Protein AF-A0A8J2H6A7-F1 (afdb_monomer_lite)

Organism: Cotesia congregata (NCBI:txid51543)

Radius of gyration: 17.14 Å; chains: 1; bounding box: 39×46×46 Å

Sequence (118 aa):
AHNRLVADLDDNNLVVLETQSFTTEVSTALEKLKHADVRIILGNFNEVWARRIFCEAYKFHMFGRKYQWIIMGTFAEEWWLKPDGGCAPSELVEALHGAILTDLLPLSTDRQITVSGI

pLDDT: mean 87.84, std 10.86, range [43.22, 98.0]

Structure (mmCIF, N/CA/C/O backbone):
data_AF-A0A8J2H6A7-F1
#
_entry.id   AF-A0A8J2H6A7-F1
#
loop_
_atom_site.group_PDB
_atom_site.id
_atom_site.type_symbol
_atom_site.label_atom_id
_atom_site.label_alt_id
_atom_site.label_comp_id
_atom_site.label_asym_id
_atom_site.label_entity_id
_atom_site.label_seq_id
_atom_site.pdbx_PDB_ins_code
_atom_site.Cartn_x
_atom_site.Cartn_y
_atom_site.Cartn_z
_atom_site.occupancy
_atom_site.B_iso_or_equiv
_atom_site.auth_seq_id
_atom_site.auth_comp_id
_atom_site.auth_asym_id
_atom_site.auth_atom_id
_atom_site.pdbx_PDB_model_num
ATOM 1 N N . ALA A 1 1 ? -14.731 0.559 -8.582 1.00 53.88 1 ALA A N 1
ATOM 2 C CA . ALA A 1 1 ? -14.189 -0.551 -7.769 1.00 53.88 1 ALA A CA 1
ATOM 3 C C . ALA A 1 1 ? -14.255 -0.241 -6.273 1.00 53.88 1 ALA A C 1
ATOM 5 O O . ALA A 1 1 ? -14.872 -1.009 -5.554 1.00 53.88 1 ALA A O 1
ATOM 6 N N . HIS A 1 2 ? -13.711 0.893 -5.816 1.00 57.97 2 HIS A N 1
ATOM 7 C CA . HIS A 1 2 ? -13.628 1.239 -4.389 1.00 57.97 2 HIS A CA 1
ATOM 8 C C . HIS A 1 2 ? -14.977 1.215 -3.631 1.00 57.97 2 HIS A C 1
ATOM 10 O O . HIS A 1 2 ? -15.077 0.573 -2.596 1.00 57.97 2 HIS A O 1
ATOM 16 N N . ASN A 1 3 ? -16.042 1.796 -4.197 1.00 63.31 3 ASN A N 1
ATOM 17 C CA . ASN A 1 3 ? -17.348 1.881 -3.520 1.00 63.31 3 ASN A CA 1
ATOM 18 C C . ASN A 1 3 ? -18.032 0.525 -3.279 1.00 63.31 3 ASN A C 1
ATOM 20 O O . ASN A 1 3 ? -18.844 0.414 -2.371 1.00 63.31 3 ASN A O 1
ATOM 24 N N . ARG A 1 4 ? -17.724 -0.498 -4.090 1.00 78.38 4 ARG A N 1
ATOM 25 C CA . ARG A 1 4 ? -18.313 -1.833 -3.916 1.00 78.38 4 ARG A CA 1
ATOM 26 C C . ARG A 1 4 ? -17.659 -2.574 -2.755 1.00 78.38 4 ARG A C 1
ATOM 28 O O . ARG A 1 4 ? -18.358 -3.175 -1.961 1.00 78.38 4 ARG A O 1
ATOM 35 N N . LEU A 1 5 ? -16.335 -2.463 -2.635 1.00 80.38 5 LEU A N 1
ATOM 36 C CA . LEU A 1 5 ? -15.590 -3.100 -1.553 1.00 80.38 5 LEU A CA 1
ATOM 37 C C . LEU A 1 5 ? -16.046 -2.598 -0.179 1.00 80.38 5 LEU A C 1
ATOM 39 O O . LEU A 1 5 ? -16.211 -3.400 0.725 1.00 80.38 5 LEU A O 1
ATOM 43 N N . VAL A 1 6 ? -16.266 -1.290 -0.027 1.00 80.75 6 VAL A N 1
ATOM 44 C CA . VAL A 1 6 ? -16.733 -0.720 1.247 1.00 80.75 6 VAL A CA 1
ATOM 45 C C . VAL A 1 6 ? -18.117 -1.261 1.618 1.00 80.75 6 VAL A C 1
ATOM 47 O O . VAL A 1 6 ? -18.306 -1.689 2.748 1.00 80.75 6 VAL A O 1
ATOM 50 N N . ALA A 1 7 ? -19.045 -1.326 0.657 1.00 81.75 7 ALA A N 1
ATOM 51 C CA . ALA A 1 7 ? -20.368 -1.906 0.886 1.00 81.75 7 ALA A CA 1
ATOM 52 C C . ALA A 1 7 ? -20.291 -3.394 1.274 1.00 81.75 7 ALA A C 1
ATOM 54 O O . ALA A 1 7 ? -20.906 -3.807 2.251 1.00 81.75 7 ALA A O 1
ATOM 55 N N . ASP A 1 8 ? -19.475 -4.180 0.562 1.00 86.00 8 ASP A N 1
ATOM 56 C CA . ASP A 1 8 ? -19.287 -5.602 0.862 1.00 86.00 8 ASP A CA 1
ATOM 57 C C . ASP A 1 8 ? -18.675 -5.806 2.269 1.00 86.00 8 ASP A C 1
ATOM 59 O O . ASP A 1 8 ? -19.005 -6.772 2.955 1.00 86.00 8 ASP A O 1
ATOM 63 N N . LEU A 1 9 ? -17.784 -4.915 2.725 1.00 86.69 9 LEU A N 1
ATOM 64 C CA . LEU A 1 9 ? -17.205 -4.969 4.074 1.00 86.69 9 LEU A CA 1
ATOM 65 C C . LEU A 1 9 ? -18.249 -4.659 5.156 1.00 86.69 9 LEU A C 1
ATOM 67 O O . LEU A 1 9 ? -18.329 -5.401 6.139 1.00 86.69 9 LEU A O 1
ATOM 71 N N . ASP A 1 10 ? -19.070 -3.627 4.952 1.00 87.00 10 ASP A N 1
ATOM 72 C CA . ASP A 1 10 ? -20.149 -3.261 5.876 1.00 87.00 10 ASP A CA 1
ATOM 73 C C . ASP A 1 10 ? -21.158 -4.410 6.033 1.00 87.00 10 ASP A C 1
ATOM 75 O O . ASP A 1 10 ? -21.503 -4.783 7.157 1.00 87.00 10 ASP A O 1
ATOM 79 N N . ASP A 1 11 ? -21.543 -5.056 4.927 1.00 90.44 11 ASP A N 1
ATOM 80 C CA . ASP A 1 11 ? -22.441 -6.221 4.927 1.00 90.44 11 ASP A CA 1
ATOM 81 C C . ASP A 1 11 ? -21.867 -7.418 5.715 1.00 90.44 11 ASP A C 1
ATOM 83 O O . ASP A 1 11 ? -22.610 -8.267 6.214 1.00 90.44 11 ASP A O 1
ATOM 87 N N . ASN A 1 12 ? -20.540 -7.483 5.867 1.00 90.12 12 ASN A N 1
ATOM 88 C CA . ASN A 1 12 ? -19.831 -8.517 6.623 1.00 90.12 12 ASN A CA 1
ATOM 89 C C . ASN A 1 12 ? -19.444 -8.081 8.049 1.00 90.12 12 ASN A C 1
ATOM 91 O O . ASN A 1 12 ? -18.676 -8.779 8.714 1.00 90.12 12 ASN A O 1
ATOM 95 N N . ASN A 1 13 ? -19.995 -6.970 8.554 1.00 89.75 13 ASN A N 1
ATOM 96 C CA . ASN A 1 13 ? -19.682 -6.395 9.869 1.00 89.75 13 ASN A CA 1
ATOM 97 C C . ASN A 1 13 ? -18.195 -6.023 10.043 1.00 89.75 13 ASN A C 1
ATOM 99 O O . ASN A 1 13 ? -17.643 -6.124 11.143 1.00 89.75 13 ASN A O 1
ATOM 103 N N . LEU A 1 14 ? -17.532 -5.604 8.963 1.00 88.81 14 LEU A N 1
ATOM 104 C CA . LEU A 1 14 ? -16.166 -5.088 8.990 1.00 88.81 14 LEU A CA 1
ATOM 105 C C . LEU A 1 14 ? -16.196 -3.561 8.893 1.00 88.81 14 LEU A C 1
ATOM 107 O O . LEU A 1 14 ? -16.776 -3.007 7.971 1.00 88.81 14 LEU A O 1
ATOM 111 N N . VAL A 1 15 ? -15.537 -2.878 9.832 1.00 87.81 15 VAL A N 1
ATOM 112 C CA . VAL A 1 15 ? -15.514 -1.408 9.887 1.00 87.81 15 VAL A CA 1
ATOM 113 C C . VAL A 1 15 ? -14.289 -0.862 9.160 1.00 87.81 15 VAL A C 1
ATOM 115 O O . VAL A 1 15 ? -13.152 -1.210 9.487 1.00 87.81 15 VAL A O 1
ATOM 118 N N . VAL A 1 16 ? -14.511 0.050 8.214 1.00 88.88 16 VAL A N 1
ATOM 119 C CA . VAL A 1 16 ? -13.438 0.810 7.560 1.00 88.88 16 VAL A CA 1
ATOM 120 C C . VAL A 1 16 ? -13.066 2.011 8.429 1.00 88.88 16 VAL A C 1
ATOM 122 O O . VAL A 1 16 ? -13.848 2.946 8.570 1.00 88.88 16 VAL A O 1
ATOM 125 N N . LEU A 1 17 ? -11.863 1.990 9.011 1.00 89.00 17 LEU A N 1
ATOM 126 C CA . LEU A 1 17 ? -11.380 3.079 9.871 1.00 89.00 17 LEU A CA 1
ATOM 127 C C . LEU A 1 17 ? -10.997 4.330 9.076 1.00 89.00 17 LEU A C 1
ATOM 129 O O . LEU A 1 17 ? -11.308 5.440 9.484 1.00 89.00 17 LEU A O 1
ATOM 133 N N . GLU A 1 18 ? -10.311 4.146 7.949 1.00 88.06 18 GLU A N 1
ATOM 134 C CA . GLU A 1 18 ? -9.764 5.238 7.149 1.00 88.06 18 GLU A CA 1
ATOM 135 C C . GLU A 1 18 ? -9.767 4.881 5.666 1.00 88.06 18 GLU A C 1
ATOM 137 O O . GLU A 1 18 ? -9.499 3.743 5.276 1.00 88.06 18 GLU A O 1
ATOM 142 N N . THR A 1 19 ? -10.022 5.882 4.825 1.00 88.00 19 THR A N 1
ATOM 143 C CA . THR A 1 19 ? -9.922 5.777 3.367 1.00 88.00 19 THR A CA 1
ATOM 144 C C . THR A 1 19 ? -9.039 6.898 2.851 1.00 88.00 19 THR A C 1
ATOM 146 O O . THR A 1 19 ? -9.338 8.074 3.042 1.00 88.00 19 THR A O 1
ATOM 149 N N . GLN A 1 20 ? -7.955 6.542 2.165 1.00 87.94 20 GLN A N 1
ATOM 150 C CA . GLN A 1 20 ? -7.016 7.507 1.603 1.00 87.94 20 GLN A CA 1
ATOM 151 C C . GLN A 1 20 ? -6.906 7.313 0.089 1.00 87.94 20 GLN A C 1
ATOM 153 O O . GLN A 1 20 ? -6.820 6.189 -0.404 1.00 87.94 20 GLN A O 1
ATOM 158 N N . SER A 1 21 ? -6.921 8.422 -0.650 1.00 84.19 21 SER A N 1
ATOM 159 C CA . SER A 1 21 ? -6.702 8.453 -2.099 1.00 84.19 21 SER A CA 1
ATOM 160 C C . SER A 1 21 ? -5.397 9.177 -2.400 1.00 84.19 21 SER A C 1
ATOM 162 O O . SER A 1 21 ? -5.134 10.241 -1.843 1.00 84.19 21 SER A O 1
ATOM 164 N N . PHE A 1 22 ? -4.590 8.617 -3.299 1.00 76.00 22 PHE A N 1
ATOM 165 C CA . PHE A 1 22 ? -3.290 9.171 -3.669 1.00 76.00 22 PHE A CA 1
ATOM 166 C C . PHE A 1 22 ? -3.413 9.917 -5.001 1.00 76.00 22 PHE A C 1
ATOM 168 O O . PHE A 1 22 ? -3.515 9.293 -6.054 1.00 76.00 22 PHE A O 1
ATOM 175 N N . THR A 1 23 ? -3.431 11.248 -4.976 1.00 69.38 23 THR A N 1
ATOM 176 C CA . THR A 1 23 ? -3.351 12.065 -6.202 1.00 69.38 23 THR A CA 1
ATOM 177 C C . THR A 1 23 ? -1.915 12.492 -6.490 1.00 69.38 23 THR A C 1
ATOM 179 O O . THR A 1 23 ? -1.472 12.412 -7.633 1.00 69.38 23 THR A O 1
ATOM 182 N N . THR A 1 24 ? -1.163 12.884 -5.458 1.00 67.31 24 THR A N 1
ATOM 183 C CA . THR A 1 24 ? 0.248 13.301 -5.573 1.00 67.31 24 THR A CA 1
ATOM 184 C C . THR A 1 24 ? 1.078 13.009 -4.321 1.00 67.31 24 THR A C 1
ATOM 186 O O . THR A 1 24 ? 2.253 12.673 -4.446 1.00 67.31 24 THR A O 1
ATOM 189 N N . GLU A 1 25 ? 0.489 13.089 -3.125 1.00 84.69 25 GLU A N 1
ATOM 190 C CA . GLU A 1 25 ? 1.219 12.994 -1.854 1.00 84.69 25 GLU A CA 1
ATOM 191 C C . GLU A 1 25 ? 0.922 11.683 -1.117 1.00 84.69 25 GLU A C 1
ATOM 193 O O . GLU A 1 25 ? -0.067 11.542 -0.399 1.00 84.69 25 GLU A O 1
ATOM 198 N N . VAL A 1 26 ? 1.805 10.700 -1.299 1.00 91.25 26 VAL A N 1
ATOM 199 C CA . VAL A 1 26 ? 1.716 9.394 -0.628 1.00 91.25 26 VAL A CA 1
ATOM 200 C C . VAL A 1 26 ? 2.015 9.502 0.866 1.00 91.25 26 VAL A C 1
ATOM 202 O O . VAL A 1 26 ? 1.333 8.874 1.676 1.00 91.25 26 VAL A O 1
ATOM 205 N N . SER A 1 27 ? 3.001 10.318 1.240 1.00 92.81 27 SER A N 1
ATOM 206 C CA . SER A 1 27 ? 3.497 10.409 2.614 1.00 92.81 27 SER A CA 1
ATOM 207 C C . SER A 1 27 ? 2.410 10.861 3.594 1.00 92.81 27 SER A C 1
ATOM 209 O O . SER A 1 27 ? 2.199 10.207 4.610 1.00 92.81 27 SER A O 1
ATOM 211 N N . THR A 1 28 ? 1.644 11.903 3.258 1.00 92.94 28 THR A N 1
ATOM 212 C CA . THR A 1 28 ? 0.551 12.418 4.102 1.00 92.94 28 THR A CA 1
ATOM 213 C C . THR A 1 28 ? -0.571 11.399 4.287 1.00 92.94 28 THR A C 1
ATOM 215 O O . THR A 1 28 ? -1.166 11.303 5.358 1.00 92.94 28 THR A O 1
ATOM 218 N N . ALA A 1 29 ? -0.870 10.613 3.252 1.00 92.62 29 ALA A N 1
ATOM 219 C CA . ALA A 1 29 ? -1.863 9.552 3.344 1.00 92.62 29 ALA A CA 1
ATOM 220 C C . ALA A 1 29 ? -1.390 8.413 4.265 1.00 92.62 29 ALA A C 1
ATOM 222 O O . ALA A 1 29 ? -2.150 7.978 5.128 1.00 92.62 29 ALA A O 1
ATOM 223 N N . LEU A 1 30 ? -0.134 7.967 4.142 1.00 94.75 30 LEU A N 1
ATOM 224 C CA . LEU A 1 30 ? 0.427 6.948 5.039 1.00 94.75 30 LEU A CA 1
ATOM 225 C C . LEU A 1 30 ? 0.543 7.441 6.485 1.00 94.75 30 LEU A C 1
ATOM 227 O O . LEU A 1 30 ? 0.262 6.686 7.414 1.00 94.75 30 LEU A O 1
ATOM 231 N N . GLU A 1 31 ? 0.886 8.711 6.687 1.00 94.38 31 GLU A N 1
ATOM 232 C CA . GLU A 1 31 ? 0.918 9.329 8.011 1.00 94.38 31 GLU A CA 1
ATOM 233 C C . GLU A 1 31 ? -0.462 9.298 8.683 1.00 94.38 31 GLU A C 1
ATOM 235 O O . GLU A 1 31 ? -0.565 8.903 9.846 1.00 94.38 31 GLU A O 1
ATOM 240 N N . LYS A 1 32 ? -1.534 9.613 7.944 1.00 93.69 32 LYS A N 1
ATOM 241 C CA . LYS A 1 32 ? -2.914 9.502 8.446 1.00 93.69 32 LYS A CA 1
ATOM 242 C C . LYS A 1 32 ? -3.282 8.068 8.821 1.00 93.69 32 LYS A C 1
ATOM 244 O O . LYS A 1 32 ? -3.799 7.851 9.914 1.00 93.69 32 LYS A O 1
ATOM 249 N N . LEU A 1 33 ? -2.966 7.088 7.968 1.00 95.00 33 LEU A N 1
ATOM 250 C CA . LEU A 1 33 ? -3.213 5.669 8.269 1.00 95.00 33 LEU A CA 1
ATOM 251 C C . LEU A 1 33 ? -2.479 5.221 9.538 1.00 95.00 33 LEU A C 1
ATOM 253 O O . LEU A 1 33 ? -3.042 4.514 10.373 1.00 95.00 33 LEU A O 1
ATOM 257 N N . LYS A 1 34 ? -1.228 5.658 9.699 1.00 94.81 34 LYS A N 1
ATOM 258 C CA . LYS A 1 34 ? -0.421 5.367 10.884 1.00 94.81 34 LYS A CA 1
ATOM 259 C C . LYS A 1 34 ? -0.986 6.034 12.139 1.00 94.81 34 LYS A C 1
ATOM 261 O O . LYS A 1 34 ? -0.995 5.408 13.195 1.00 94.81 34 LYS A O 1
ATOM 266 N N . HIS A 1 35 ? -1.459 7.277 12.039 1.00 95.50 35 HIS A N 1
ATOM 267 C CA . HIS A 1 35 ? -2.071 7.998 13.158 1.00 95.50 35 HIS A CA 1
ATOM 268 C C . HIS A 1 35 ? -3.383 7.350 13.620 1.00 95.50 35 HIS A C 1
ATOM 270 O O . HIS A 1 35 ? -3.638 7.276 14.818 1.00 95.50 35 HIS A O 1
ATOM 276 N N . ALA A 1 36 ? -4.170 6.817 12.683 1.00 94.94 36 ALA A N 1
ATOM 277 C CA . ALA A 1 36 ? -5.393 6.065 12.961 1.00 94.94 36 ALA A CA 1
ATOM 278 C C . ALA A 1 36 ? -5.150 4.613 13.435 1.00 94.94 36 ALA A C 1
ATOM 280 O O . ALA A 1 36 ? -6.098 3.843 13.560 1.00 94.94 36 ALA A O 1
ATOM 281 N N . ASP A 1 37 ? -3.892 4.224 13.683 1.00 95.06 37 ASP A N 1
ATOM 282 C CA . ASP A 1 37 ? -3.477 2.880 14.114 1.00 95.06 37 ASP A CA 1
ATOM 283 C C . ASP A 1 37 ? -3.962 1.742 13.189 1.00 95.06 37 ASP A C 1
ATOM 285 O O . ASP A 1 37 ? -4.241 0.624 13.626 1.00 95.06 37 ASP A O 1
ATOM 289 N N . VAL A 1 38 ? -4.040 1.999 11.878 1.00 95.56 38 VAL A N 1
ATOM 290 C CA . VAL A 1 38 ? -4.461 0.992 10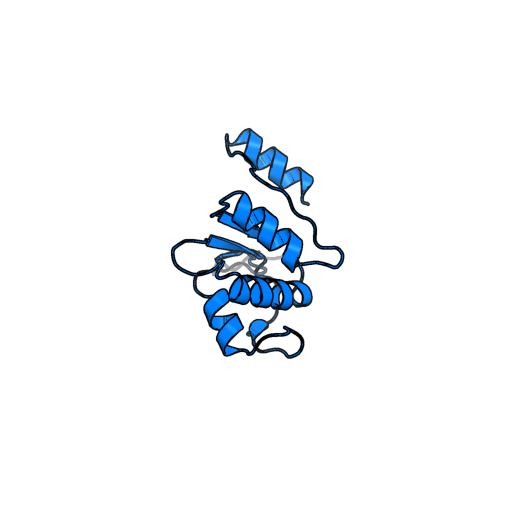.893 1.00 95.56 38 VAL A CA 1
ATOM 291 C C . VAL A 1 38 ? -3.397 -0.095 10.752 1.00 95.56 38 VAL A C 1
ATOM 293 O O . VAL A 1 38 ? -2.234 0.186 10.460 1.00 95.56 38 VAL A O 1
ATOM 296 N N . ARG A 1 39 ? -3.800 -1.363 10.914 1.00 96.44 39 ARG A N 1
ATOM 297 C CA . ARG A 1 39 ? -2.897 -2.530 10.830 1.00 96.44 39 ARG A CA 1
ATOM 298 C C . ARG A 1 39 ? -3.110 -3.419 9.607 1.00 96.44 39 ARG A C 1
ATOM 300 O O . ARG A 1 39 ? -2.180 -4.114 9.213 1.00 96.44 39 ARG A O 1
ATOM 307 N N . ILE A 1 40 ? -4.298 -3.403 9.002 1.00 96.44 40 ILE A N 1
ATOM 308 C CA . ILE A 1 40 ? -4.616 -4.152 7.777 1.00 96.44 40 ILE A CA 1
ATOM 309 C C . ILE A 1 40 ? -4.933 -3.136 6.687 1.00 96.44 40 ILE A C 1
ATOM 311 O O . ILE A 1 40 ? -5.814 -2.298 6.866 1.00 96.44 40 ILE A O 1
ATOM 315 N N . ILE A 1 41 ? -4.19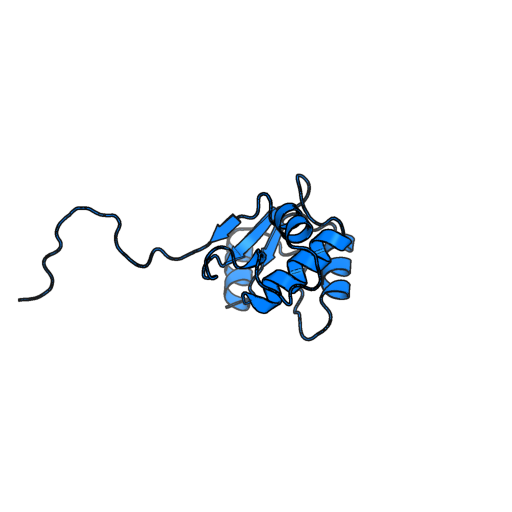6 -3.189 5.580 1.00 96.25 41 ILE A N 1
ATOM 316 C CA . ILE A 1 41 ? -4.240 -2.169 4.532 1.00 96.25 41 ILE A CA 1
ATOM 317 C C . ILE A 1 41 ? -4.582 -2.838 3.204 1.00 96.25 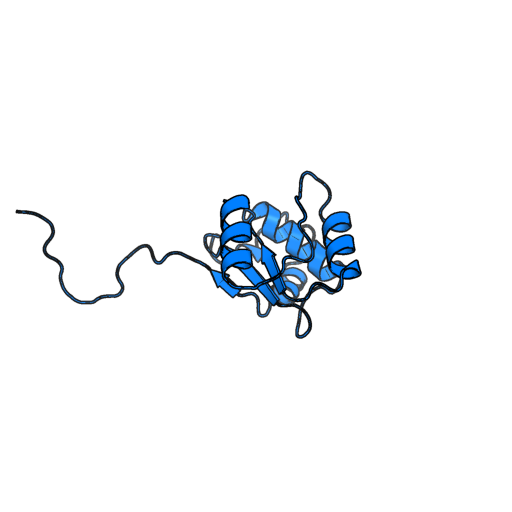41 ILE A C 1
ATOM 319 O O . ILE A 1 41 ? -3.841 -3.691 2.712 1.00 96.25 41 ILE A O 1
ATOM 323 N N . LEU A 1 42 ? -5.711 -2.425 2.624 1.00 94.69 42 LEU A N 1
ATOM 324 C CA . LEU A 1 42 ? -6.166 -2.859 1.306 1.00 94.69 42 LEU A CA 1
ATOM 325 C C . LEU A 1 42 ? -5.712 -1.834 0.261 1.00 94.69 42 LEU A C 1
ATOM 327 O O . LEU A 1 42 ? -6.207 -0.707 0.223 1.00 94.69 42 LEU A O 1
ATOM 331 N N . GLY A 1 43 ? -4.747 -2.212 -0.574 1.00 93.44 43 GLY A N 1
ATOM 332 C CA . GLY A 1 43 ? -4.163 -1.346 -1.593 1.00 93.44 43 GLY A CA 1
ATOM 333 C C . GLY A 1 43 ? -4.690 -1.657 -2.990 1.00 93.44 43 GLY A C 1
ATOM 334 O O . GLY A 1 43 ? -4.554 -2.776 -3.478 1.00 93.44 43 GLY A O 1
ATOM 335 N N . ASN A 1 44 ? -5.236 -0.648 -3.670 1.00 91.19 44 ASN A N 1
ATOM 336 C CA . ASN A 1 44 ? -5.591 -0.739 -5.085 1.00 91.19 44 ASN A CA 1
ATOM 337 C C . ASN A 1 44 ? -4.883 0.362 -5.878 1.00 91.19 44 ASN A C 1
ATOM 339 O O . ASN A 1 44 ? -5.326 1.510 -5.913 1.00 91.19 44 ASN A O 1
ATOM 343 N N . PHE A 1 45 ? -3.767 0.004 -6.499 1.00 91.00 45 PHE A N 1
ATOM 344 C CA . PHE A 1 45 ? -2.920 0.905 -7.267 1.00 91.00 45 PHE A CA 1
ATOM 345 C C . PHE A 1 45 ? -2.186 0.127 -8.362 1.00 91.00 45 PHE A C 1
ATOM 347 O O . PHE A 1 45 ? -2.125 -1.100 -8.333 1.00 91.00 45 PHE A O 1
ATOM 354 N N . ASN A 1 46 ? -1.641 0.840 -9.347 1.00 91.12 46 ASN A N 1
ATOM 355 C CA . ASN A 1 46 ? -0.829 0.223 -10.396 1.00 91.12 46 ASN A CA 1
ATOM 356 C C . ASN A 1 46 ? 0.616 -0.027 -9.923 1.00 91.12 46 ASN A C 1
ATOM 358 O O . ASN A 1 46 ? 1.035 0.466 -8.878 1.00 91.12 46 ASN A O 1
ATOM 362 N N . GLU A 1 47 ? 1.396 -0.741 -10.734 1.00 92.50 47 GLU A N 1
ATOM 363 C CA . GLU A 1 47 ? 2.783 -1.125 -10.432 1.00 92.50 47 GLU A CA 1
ATOM 364 C C . GLU A 1 47 ? 3.712 0.072 -10.136 1.00 92.50 47 GLU A C 1
ATOM 366 O O . GLU A 1 47 ? 4.606 -0.003 -9.292 1.00 92.50 47 GLU A O 1
ATOM 371 N N . VAL A 1 48 ? 3.514 1.205 -10.819 1.00 91.25 48 VAL A N 1
ATOM 372 C CA . VAL A 1 48 ? 4.333 2.414 -10.612 1.00 91.25 48 VAL A CA 1
ATOM 373 C C . VAL A 1 48 ? 4.055 3.016 -9.237 1.00 91.25 48 VAL A C 1
ATOM 375 O O . VAL A 1 48 ? 4.983 3.329 -8.490 1.00 91.25 48 VAL A O 1
ATOM 378 N N . TRP A 1 49 ? 2.778 3.150 -8.885 1.00 92.25 49 TRP A N 1
ATOM 379 C CA . TRP A 1 49 ? 2.368 3.646 -7.577 1.00 92.25 49 TRP A CA 1
ATOM 380 C C . TRP A 1 49 ? 2.704 2.663 -6.462 1.00 92.25 49 TRP A C 1
ATOM 382 O O . TRP A 1 49 ? 3.110 3.114 -5.398 1.00 92.25 49 TRP A O 1
ATOM 392 N N . ALA A 1 50 ? 2.636 1.354 -6.716 1.00 93.88 50 ALA A N 1
ATOM 393 C CA . ALA A 1 50 ? 3.037 0.329 -5.760 1.00 93.88 50 ALA A CA 1
ATOM 394 C C . ALA A 1 50 ? 4.455 0.581 -5.242 1.00 93.88 50 ALA A C 1
ATOM 396 O O . ALA A 1 50 ? 4.667 0.671 -4.037 1.00 93.88 50 ALA A O 1
ATOM 397 N N . ARG A 1 51 ? 5.421 0.801 -6.140 1.00 93.88 51 ARG A N 1
ATOM 398 C CA . ARG A 1 51 ? 6.819 1.042 -5.745 1.00 93.88 51 ARG A CA 1
ATOM 399 C C . ARG A 1 51 ? 6.977 2.300 -4.904 1.00 93.88 51 ARG A C 1
ATOM 401 O O . ARG A 1 51 ? 7.658 2.270 -3.887 1.00 93.88 51 ARG A O 1
ATOM 408 N N . ARG A 1 52 ? 6.304 3.387 -5.286 1.00 94.00 52 ARG A N 1
ATOM 409 C CA . ARG A 1 52 ? 6.329 4.643 -4.521 1.00 94.00 52 ARG A CA 1
ATOM 410 C C . ARG A 1 52 ? 5.690 4.481 -3.141 1.00 94.00 52 ARG A C 1
ATOM 412 O O . ARG A 1 52 ? 6.239 4.960 -2.157 1.00 94.00 52 ARG A O 1
ATOM 419 N N . ILE A 1 53 ? 4.564 3.774 -3.062 1.00 95.00 53 ILE A N 1
ATOM 420 C CA . ILE A 1 53 ? 3.844 3.517 -1.810 1.00 95.00 53 ILE A CA 1
ATOM 421 C C . ILE A 1 53 ? 4.669 2.642 -0.875 1.00 95.00 53 ILE A C 1
ATOM 423 O O . ILE A 1 53 ? 4.823 3.003 0.286 1.00 95.00 53 ILE A O 1
ATOM 427 N N . PHE A 1 54 ? 5.251 1.548 -1.365 1.00 96.38 54 PHE A N 1
ATOM 428 C CA . PHE A 1 54 ? 6.089 0.682 -0.534 1.00 96.38 54 PHE A CA 1
ATOM 429 C C . PHE A 1 54 ? 7.409 1.349 -0.128 1.00 96.38 54 PHE A C 1
ATOM 431 O O . PHE A 1 54 ? 7.879 1.119 0.983 1.00 96.38 54 PHE A O 1
ATOM 438 N N . CYS A 1 55 ? 7.963 2.238 -0.957 1.00 96.06 55 CYS A N 1
ATOM 439 C CA . CYS A 1 55 ? 9.099 3.072 -0.563 1.00 96.06 55 CYS A CA 1
ATOM 440 C C . CYS A 1 55 ? 8.747 4.004 0.607 1.00 96.06 55 CYS A C 1
ATOM 442 O O . CYS A 1 55 ? 9.486 4.094 1.585 1.00 96.06 55 CYS A O 1
ATOM 444 N N . GLU A 1 56 ? 7.591 4.667 0.561 1.00 95.62 56 GLU A N 1
ATOM 445 C CA . GLU A 1 56 ? 7.138 5.488 1.685 1.00 95.62 56 GLU A CA 1
ATOM 446 C C . GLU A 1 56 ? 6.772 4.626 2.906 1.00 95.62 56 GLU A C 1
ATOM 448 O O . GLU A 1 56 ? 7.146 4.959 4.028 1.00 95.62 56 GLU A O 1
ATOM 453 N N . ALA A 1 57 ? 6.139 3.468 2.713 1.00 96.75 57 ALA A N 1
ATOM 454 C CA . ALA A 1 57 ? 5.834 2.532 3.795 1.00 96.75 57 ALA A CA 1
ATOM 455 C C . ALA A 1 57 ? 7.104 2.059 4.520 1.00 96.75 57 ALA A C 1
ATOM 457 O O . ALA A 1 57 ? 7.098 1.964 5.749 1.00 96.75 57 ALA A O 1
ATOM 458 N N . TYR A 1 58 ? 8.203 1.835 3.791 1.00 97.44 58 TYR A N 1
ATOM 459 C CA . TYR A 1 58 ? 9.513 1.564 4.379 1.00 97.44 58 TYR A CA 1
ATOM 460 C C . TYR A 1 58 ? 9.966 2.710 5.295 1.00 97.44 58 TYR A C 1
ATOM 462 O O . TYR A 1 58 ? 10.251 2.486 6.472 1.00 97.44 58 TYR A O 1
ATOM 470 N N . LYS A 1 59 ? 9.941 3.956 4.800 1.00 96.44 59 LYS A N 1
ATOM 471 C CA . LYS A 1 59 ? 10.341 5.153 5.567 1.00 96.44 59 LYS A CA 1
ATOM 472 C C . LYS A 1 59 ? 9.478 5.378 6.811 1.00 96.44 59 LYS A C 1
ATOM 474 O O . LYS A 1 59 ? 9.985 5.784 7.853 1.00 96.44 59 LYS A O 1
ATOM 479 N N . PHE A 1 60 ? 8.180 5.085 6.733 1.00 96.25 60 PHE A N 1
ATOM 480 C CA . PHE A 1 60 ? 7.263 5.182 7.872 1.00 96.25 60 PHE A CA 1
ATOM 481 C C . PHE A 1 60 ? 7.280 3.947 8.789 1.00 96.25 60 PHE A C 1
ATOM 483 O O . PHE A 1 60 ? 6.566 3.945 9.799 1.00 96.25 60 PHE A O 1
ATOM 490 N N . HIS A 1 61 ? 8.089 2.923 8.493 1.00 96.62 61 HIS A N 1
ATOM 491 C CA . HIS A 1 61 ? 8.106 1.632 9.191 1.00 96.62 61 HIS A CA 1
ATOM 492 C C . HIS A 1 61 ? 6.723 0.958 9.258 1.00 96.62 61 HIS A C 1
ATOM 494 O O . HIS A 1 61 ? 6.335 0.386 10.279 1.00 96.62 61 HIS A O 1
ATOM 500 N N . MET A 1 62 ? 5.962 1.043 8.166 1.00 97.19 62 MET A N 1
ATOM 501 C CA . MET A 1 62 ? 4.648 0.417 7.994 1.00 97.19 62 MET A CA 1
ATOM 502 C C . MET A 1 62 ? 4.764 -0.965 7.337 1.00 97.19 62 MET A C 1
ATOM 504 O O . MET A 1 62 ? 4.097 -1.256 6.348 1.00 97.19 62 MET A O 1
ATOM 508 N N . PHE A 1 63 ? 5.640 -1.816 7.868 1.00 96.44 63 PHE A N 1
ATOM 509 C CA . PHE A 1 63 ? 5.878 -3.180 7.389 1.00 96.44 63 PHE A CA 1
ATOM 510 C C . PHE A 1 63 ? 6.212 -4.125 8.556 1.00 96.44 63 PHE A C 1
ATOM 512 O O . PHE A 1 63 ? 6.285 -3.714 9.721 1.00 96.44 63 PHE A O 1
ATOM 519 N N . GLY A 1 64 ? 6.394 -5.411 8.253 1.00 95.44 64 GLY A N 1
ATOM 520 C CA . GLY A 1 64 ? 6.693 -6.450 9.237 1.00 95.44 64 GLY A CA 1
ATOM 521 C C . GLY A 1 64 ? 5.484 -6.838 10.096 1.00 95.44 64 GLY A C 1
ATOM 522 O O . GLY A 1 64 ? 4.338 -6.560 9.767 1.00 95.44 64 GLY A O 1
ATOM 523 N N . ARG A 1 65 ? 5.729 -7.468 11.254 1.00 95.25 65 ARG A N 1
ATOM 524 C CA . ARG A 1 65 ? 4.696 -8.157 12.068 1.00 95.25 65 ARG A CA 1
ATOM 525 C C . ARG A 1 65 ? 3.506 -7.306 12.535 1.00 95.25 65 ARG A C 1
ATOM 527 O O . ARG A 1 65 ? 2.543 -7.858 13.054 1.00 95.25 65 ARG A O 1
ATOM 534 N N . LYS A 1 66 ? 3.597 -5.978 12.447 1.00 96.19 66 LYS A N 1
ATOM 535 C CA . LYS A 1 66 ? 2.542 -5.057 12.892 1.00 96.19 66 LYS A CA 1
ATOM 536 C C . LYS A 1 66 ? 1.576 -4.657 11.776 1.00 96.19 66 LYS A C 1
ATOM 538 O O . LYS A 1 66 ? 0.527 -4.123 12.119 1.00 96.19 66 LYS A O 1
ATOM 543 N N . TYR A 1 67 ? 1.919 -4.893 10.508 1.00 97.94 67 TYR A N 1
ATOM 544 C CA . TYR A 1 67 ? 1.166 -4.410 9.353 1.00 97.94 67 TYR A CA 1
ATOM 545 C C . TYR A 1 67 ? 0.974 -5.521 8.323 1.00 97.94 67 TYR A C 1
ATOM 547 O O . TYR A 1 67 ? 1.935 -6.178 7.935 1.00 97.94 67 TYR A O 1
ATOM 555 N N . GLN A 1 68 ? -0.258 -5.692 7.849 1.00 98.00 68 GLN A N 1
ATOM 556 C CA . GLN A 1 68 ? -0.592 -6.605 6.763 1.00 98.00 68 GLN A CA 1
ATOM 557 C C . GLN A 1 68 ? -1.049 -5.812 5.542 1.00 98.00 68 GLN A C 1
ATOM 559 O O . GLN A 1 68 ? -2.068 -5.122 5.585 1.00 98.00 68 GLN A O 1
ATOM 564 N N . TRP A 1 69 ? -0.318 -5.959 4.441 1.00 97.75 69 TRP A N 1
ATOM 565 C CA . TRP A 1 69 ? -0.694 -5.404 3.144 1.00 97.75 69 TRP A CA 1
ATOM 566 C C . TRP A 1 69 ? -1.406 -6.462 2.311 1.00 97.75 69 TRP A C 1
ATOM 568 O O . TRP A 1 69 ? -0.935 -7.599 2.224 1.00 97.75 69 TRP A O 1
ATOM 578 N N . ILE A 1 70 ? -2.530 -6.084 1.706 1.00 96.44 70 ILE A N 1
ATOM 579 C CA . ILE A 1 70 ? -3.255 -6.887 0.721 1.00 96.44 70 ILE A CA 1
ATOM 580 C C . ILE A 1 70 ? -3.422 -6.022 -0.524 1.00 96.44 70 ILE A C 1
ATOM 582 O O . ILE A 1 70 ? -4.064 -4.972 -0.469 1.00 96.44 70 ILE A O 1
ATOM 586 N N . ILE A 1 71 ? -2.804 -6.429 -1.628 1.00 94.81 71 ILE A N 1
ATOM 587 C CA . ILE A 1 71 ? -2.719 -5.636 -2.860 1.00 94.81 71 ILE A CA 1
ATOM 588 C C . ILE A 1 71 ? -3.032 -6.497 -4.082 1.00 94.81 71 ILE A C 1
ATOM 590 O O . ILE A 1 71 ? -3.027 -7.722 -3.998 1.00 94.81 71 ILE A O 1
ATOM 594 N N . MET A 1 72 ? -3.257 -5.865 -5.233 1.00 90.31 72 MET A N 1
ATOM 595 C CA . MET A 1 72 ? -3.392 -6.602 -6.492 1.00 90.31 72 MET A CA 1
ATOM 596 C C . MET A 1 72 ? -2.058 -7.228 -6.923 1.00 90.31 72 MET A C 1
ATOM 598 O O . MET A 1 72 ? -1.007 -6.597 -6.831 1.00 90.31 72 MET A O 1
ATOM 602 N N . GLY A 1 73 ? -2.122 -8.464 -7.414 1.00 87.56 73 GLY A N 1
ATOM 603 C CA . GLY A 1 73 ? -0.993 -9.271 -7.872 1.00 87.56 73 GLY A CA 1
ATOM 604 C C . GLY A 1 73 ? -0.732 -9.226 -9.376 1.00 87.56 73 GLY A C 1
ATOM 605 O O . GLY A 1 73 ? 0.231 -9.831 -9.824 1.00 87.56 73 GLY A O 1
ATOM 606 N N . THR A 1 74 ? -1.521 -8.471 -10.145 1.00 87.75 74 THR A N 1
ATOM 607 C CA . THR A 1 74 ? -1.444 -8.379 -11.618 1.00 87.75 74 THR A CA 1
ATOM 608 C C . THR A 1 74 ? -0.208 -7.618 -12.139 1.00 87.75 74 THR A C 1
ATOM 610 O O . THR A 1 74 ? -0.245 -7.039 -13.226 1.00 87.75 74 THR A O 1
ATOM 613 N N . PHE A 1 75 ? 0.846 -7.486 -11.334 1.00 90.81 75 PHE A N 1
ATOM 614 C CA . PHE A 1 75 ? 2.069 -6.763 -11.687 1.00 90.81 75 PHE A CA 1
ATOM 615 C C . PHE A 1 75 ? 3.043 -7.678 -12.431 1.00 90.81 75 PHE A C 1
ATOM 617 O O . PHE A 1 75 ? 2.937 -8.900 -12.367 1.00 90.81 75 PHE A O 1
ATOM 624 N N . ALA A 1 76 ? 4.007 -7.090 -13.140 1.00 90.94 76 ALA A N 1
ATOM 625 C CA . ALA A 1 76 ? 5.055 -7.878 -13.778 1.00 90.94 76 ALA A CA 1
ATOM 626 C C . ALA A 1 76 ? 5.896 -8.642 -12.738 1.00 90.94 76 ALA A C 1
ATOM 628 O O . ALA A 1 76 ? 6.045 -8.194 -11.599 1.00 90.94 76 ALA A O 1
ATOM 629 N N . GLU A 1 77 ? 6.507 -9.756 -13.146 1.00 90.44 77 GLU A N 1
ATOM 630 C CA . GLU A 1 77 ? 7.492 -10.449 -12.311 1.00 90.44 77 GLU A CA 1
ATOM 631 C C . GLU A 1 77 ? 8.597 -9.485 -11.856 1.00 90.44 77 GLU A C 1
ATOM 633 O O . GLU A 1 77 ? 9.034 -8.611 -12.612 1.00 90.44 77 GLU A O 1
ATOM 638 N N . GLU A 1 78 ? 8.997 -9.622 -10.589 1.00 92.69 78 GLU A N 1
ATOM 639 C CA . GLU A 1 78 ? 10.049 -8.819 -9.955 1.00 92.69 78 GLU A CA 1
ATOM 640 C C . GLU A 1 78 ? 9.873 -7.299 -10.114 1.00 92.69 78 GLU A C 1
ATOM 642 O O . GLU A 1 78 ? 10.844 -6.539 -10.123 1.00 92.69 78 GLU A O 1
ATOM 647 N N . TRP A 1 79 ? 8.628 -6.820 -10.220 1.00 92.81 79 TRP A N 1
ATOM 648 C CA . TRP A 1 79 ? 8.328 -5.405 -10.435 1.00 92.81 79 TRP A CA 1
ATOM 649 C C . TRP A 1 79 ? 9.034 -4.475 -9.440 1.00 92.81 79 TRP A C 1
ATOM 651 O O . TRP A 1 79 ? 9.438 -3.380 -9.821 1.00 92.81 79 TRP A O 1
ATOM 661 N N . TRP A 1 80 ? 9.239 -4.908 -8.193 1.00 93.25 80 TRP A N 1
ATOM 662 C CA . TRP A 1 80 ? 9.921 -4.148 -7.139 1.00 93.25 80 TRP A CA 1
ATOM 663 C C . TRP A 1 80 ? 11.412 -3.889 -7.410 1.00 93.25 80 TRP A C 1
ATOM 665 O O . TRP A 1 80 ? 11.982 -2.988 -6.799 1.00 93.25 80 TRP A O 1
ATOM 675 N N . LEU A 1 81 ? 12.044 -4.628 -8.329 1.00 93.25 81 LEU A N 1
ATOM 676 C CA . LEU A 1 81 ? 13.430 -4.398 -8.752 1.00 93.25 81 LEU A CA 1
ATOM 677 C C . LEU A 1 81 ? 13.552 -3.298 -9.819 1.00 93.25 81 LEU A C 1
ATOM 679 O O . LEU A 1 81 ? 14.659 -2.842 -10.110 1.00 93.25 81 LEU A O 1
ATOM 683 N N . LYS A 1 82 ? 12.437 -2.855 -10.416 1.00 90.75 82 LYS A N 1
ATOM 684 C CA . LYS A 1 82 ? 12.456 -1.853 -11.488 1.00 90.75 82 LYS A CA 1
ATOM 685 C C . LYS A 1 82 ? 12.808 -0.448 -10.968 1.00 90.75 82 LYS A C 1
ATOM 687 O O . LYS A 1 82 ? 12.320 -0.044 -9.904 1.00 90.75 82 LYS A O 1
ATOM 692 N N . PRO A 1 83 ? 13.573 0.347 -11.745 1.00 83.88 83 PRO A N 1
ATOM 693 C CA . PRO A 1 83 ? 13.932 1.724 -11.387 1.00 83.88 83 PRO A CA 1
ATOM 694 C C . PRO A 1 83 ? 12.689 2.614 -11.295 1.00 83.88 83 PRO A C 1
ATOM 696 O O . PRO A 1 83 ? 11.688 2.297 -11.925 1.00 83.88 83 PRO A O 1
ATOM 699 N N . ASP A 1 84 ? 12.759 3.732 -10.561 1.00 81.56 84 ASP A N 1
ATOM 700 C CA . ASP A 1 84 ? 11.687 4.738 -10.332 1.00 81.56 84 ASP A CA 1
ATOM 701 C C . ASP A 1 84 ? 10.787 4.524 -9.098 1.00 81.56 84 ASP A C 1
ATOM 703 O O . ASP A 1 84 ? 9.737 5.158 -8.961 1.00 81.56 84 ASP A O 1
ATOM 707 N N . GLY A 1 85 ? 11.204 3.659 -8.166 1.00 77.69 85 GLY A N 1
ATOM 708 C CA . GLY A 1 85 ? 10.520 3.460 -6.879 1.00 77.69 85 GLY A CA 1
ATOM 709 C C . GLY A 1 85 ? 10.876 4.473 -5.786 1.00 77.69 85 GLY A C 1
ATOM 710 O O . GLY A 1 85 ? 10.173 4.549 -4.787 1.00 77.69 85 GLY A O 1
ATOM 711 N N . GLY A 1 86 ? 11.950 5.251 -5.962 1.00 86.75 86 GLY A N 1
ATOM 712 C CA . GLY A 1 86 ? 12.435 6.231 -4.977 1.00 86.75 86 GLY A CA 1
ATOM 713 C C . GLY A 1 86 ? 13.212 5.645 -3.787 1.00 86.75 86 GLY A C 1
ATOM 714 O O . GLY A 1 86 ? 13.717 6.415 -2.975 1.00 86.75 86 GLY A O 1
ATOM 715 N N . CYS A 1 87 ? 13.328 4.317 -3.703 1.00 93.00 87 CYS A N 1
ATOM 716 C CA . CYS A 1 87 ? 14.069 3.569 -2.684 1.00 93.00 87 CYS A CA 1
ATOM 717 C C . CYS A 1 87 ? 14.967 2.515 -3.349 1.00 93.00 87 CYS A C 1
ATOM 719 O O . CYS A 1 87 ? 14.765 2.165 -4.518 1.00 93.00 87 CYS A O 1
ATOM 721 N N . ALA A 1 88 ? 15.946 1.997 -2.607 1.00 94.56 88 ALA A N 1
ATOM 722 C CA . ALA A 1 88 ? 16.768 0.884 -3.061 1.00 94.56 88 ALA A CA 1
ATOM 723 C C . ALA A 1 88 ? 15.936 -0.414 -3.145 1.00 94.56 88 ALA A C 1
ATOM 725 O O . ALA A 1 88 ? 15.016 -0.611 -2.345 1.00 94.56 88 ALA A O 1
ATOM 726 N N . PRO A 1 89 ? 16.272 -1.352 -4.052 1.00 94.19 89 PRO A N 1
ATOM 727 C CA . PRO A 1 89 ? 15.542 -2.614 -4.172 1.00 94.19 89 PRO A CA 1
ATOM 728 C C . PRO A 1 89 ? 15.460 -3.411 -2.862 1.00 94.19 89 PRO A C 1
ATOM 730 O O . PRO A 1 89 ? 14.423 -3.993 -2.566 1.00 94.19 89 PRO A O 1
ATOM 733 N N . SER A 1 90 ? 16.514 -3.394 -2.039 1.00 95.44 90 SER A N 1
ATOM 734 C CA . SER A 1 90 ? 16.529 -4.063 -0.729 1.00 95.44 90 SER A CA 1
ATOM 735 C C . SER A 1 90 ? 15.510 -3.484 0.256 1.00 95.44 90 SER A C 1
ATOM 737 O O . SER A 1 90 ? 14.923 -4.227 1.035 1.00 95.44 90 SER A O 1
ATOM 739 N N . GLU A 1 91 ? 15.278 -2.171 0.212 1.00 96.88 91 GLU A N 1
ATOM 740 C CA . GLU A 1 91 ? 14.301 -1.488 1.069 1.00 96.88 91 GLU A CA 1
ATOM 741 C C . GLU A 1 91 ? 12.870 -1.843 0.651 1.00 96.88 91 GLU A C 1
ATOM 743 O O . GLU A 1 91 ? 12.013 -2.098 1.495 1.00 96.88 91 GLU A O 1
ATOM 748 N N . LEU A 1 92 ? 12.624 -1.930 -0.662 1.00 96.00 92 LEU A N 1
ATOM 749 C CA . LEU A 1 92 ? 11.339 -2.379 -1.199 1.00 96.00 92 LEU A CA 1
ATOM 750 C C . LEU A 1 92 ? 11.059 -3.845 -0.864 1.00 96.00 92 LEU A C 1
ATOM 752 O O . LEU A 1 92 ? 9.939 -4.163 -0.477 1.00 96.00 92 LEU A O 1
ATOM 756 N N . VAL A 1 93 ? 12.059 -4.724 -0.981 1.00 95.88 93 VAL A N 1
ATOM 757 C CA . VAL A 1 93 ? 11.929 -6.142 -0.605 1.00 95.88 93 VAL A CA 1
ATOM 758 C C . VAL A 1 93 ? 11.552 -6.281 0.869 1.00 95.88 93 VAL A C 1
ATOM 760 O O . VAL A 1 93 ? 10.636 -7.034 1.189 1.00 95.88 93 VAL A O 1
ATOM 763 N N . GLU A 1 94 ? 12.200 -5.524 1.756 1.00 97.00 94 GLU A N 1
ATOM 764 C CA . GLU A 1 94 ? 11.880 -5.537 3.187 1.00 97.00 94 GLU A CA 1
ATOM 765 C C . GLU A 1 94 ? 10.450 -5.037 3.456 1.00 97.00 94 GLU A C 1
ATOM 767 O O . GLU A 1 94 ? 9.706 -5.656 4.215 1.00 97.00 94 GLU A O 1
ATOM 772 N N . ALA A 1 95 ? 10.023 -3.958 2.793 1.00 97.00 95 ALA A N 1
ATOM 773 C CA . ALA A 1 95 ? 8.672 -3.420 2.950 1.00 97.00 95 ALA A CA 1
ATOM 774 C C . ALA A 1 95 ? 7.573 -4.339 2.389 1.00 97.00 95 ALA A C 1
ATOM 776 O O . ALA A 1 95 ? 6.454 -4.347 2.903 1.00 97.00 95 ALA A O 1
ATOM 777 N N . LEU A 1 96 ? 7.885 -5.105 1.340 1.00 95.81 96 LEU A N 1
ATOM 778 C CA . LEU A 1 96 ? 6.976 -6.062 0.705 1.00 95.81 96 LEU A CA 1
ATOM 779 C C . LEU A 1 96 ? 6.908 -7.408 1.425 1.00 95.81 96 LEU A C 1
ATOM 781 O O . LEU A 1 96 ? 6.000 -8.198 1.160 1.00 95.81 96 LEU A O 1
ATOM 785 N N . HIS A 1 97 ? 7.855 -7.697 2.314 1.00 96.06 97 HIS A N 1
ATOM 786 C CA . HIS A 1 97 ? 7.926 -8.986 2.978 1.00 96.06 97 HIS A CA 1
ATOM 787 C C . HIS A 1 97 ? 6.638 -9.275 3.771 1.00 96.06 97 HIS A C 1
ATOM 789 O O . HIS A 1 97 ? 6.270 -8.554 4.699 1.00 96.06 97 HIS A O 1
ATOM 795 N N . GLY A 1 98 ? 5.951 -10.358 3.392 1.00 94.75 98 GLY A N 1
ATOM 796 C CA . GLY A 1 98 ? 4.691 -10.788 4.005 1.00 94.75 98 GLY A CA 1
ATOM 797 C C . GLY A 1 98 ? 3.434 -10.143 3.411 1.00 94.75 98 GLY A C 1
ATOM 798 O O . GLY A 1 98 ? 2.337 -10.411 3.900 1.00 94.75 98 GLY A O 1
ATOM 799 N N . ALA A 1 99 ? 3.550 -9.321 2.362 1.00 96.44 99 ALA A N 1
ATOM 800 C CA . ALA A 1 99 ? 2.392 -8.811 1.635 1.00 96.44 99 ALA A CA 1
ATOM 801 C C . ALA A 1 99 ? 1.628 -9.949 0.933 1.00 96.44 99 ALA A C 1
ATOM 803 O O . ALA A 1 99 ? 2.223 -10.869 0.371 1.00 96.44 99 ALA A O 1
ATOM 804 N N . ILE A 1 100 ? 0.298 -9.864 0.945 1.00 95.94 100 ILE A N 1
ATOM 805 C CA . ILE A 1 100 ? -0.587 -10.782 0.225 1.00 95.94 100 ILE A CA 1
ATOM 806 C C . ILE A 1 100 ? -0.950 -10.129 -1.105 1.00 95.94 100 ILE A C 1
ATOM 808 O O . ILE A 1 100 ? -1.500 -9.027 -1.138 1.00 95.94 100 ILE A O 1
ATOM 812 N N . LEU A 1 101 ? -0.643 -10.816 -2.201 1.00 93.62 101 LEU A N 1
ATOM 813 C CA . LEU A 1 101 ? -0.991 -10.388 -3.550 1.00 93.62 101 LEU A CA 1
ATOM 814 C C . LEU A 1 101 ? -2.199 -11.200 -4.020 1.00 93.62 101 LEU A C 1
ATOM 816 O O . LEU A 1 101 ? -2.190 -12.428 -3.945 1.00 93.62 101 LEU A O 1
ATOM 820 N N . THR A 1 102 ? -3.240 -10.518 -4.486 1.00 91.62 102 THR A N 1
ATOM 821 C CA . THR A 1 102 ? -4.458 -11.144 -5.004 1.00 91.62 102 THR A CA 1
ATOM 822 C C . THR A 1 102 ? -4.496 -11.037 -6.521 1.00 91.62 102 THR A C 1
ATOM 824 O O . THR A 1 102 ? -4.414 -9.946 -7.082 1.00 91.62 102 THR A O 1
ATOM 827 N N . ASP A 1 103 ? -4.617 -12.173 -7.199 1.00 87.62 103 ASP A N 1
ATOM 828 C CA . ASP A 1 103 ? -4.697 -12.227 -8.657 1.00 87.62 103 ASP A CA 1
ATOM 829 C C . ASP A 1 103 ? -5.802 -13.190 -9.102 1.00 87.62 103 ASP A C 1
ATOM 831 O O . ASP A 1 103 ? -6.211 -14.090 -8.361 1.00 87.62 103 ASP A O 1
ATOM 835 N N . LEU A 1 104 ? -6.304 -12.978 -10.313 1.00 81.94 104 LEU A N 1
ATOM 836 C CA . LEU A 1 104 ? -7.219 -13.886 -10.979 1.00 81.94 104 LEU A CA 1
ATOM 837 C C . LEU A 1 104 ? -6.401 -14.891 -11.778 1.00 81.94 104 LEU A C 1
ATOM 839 O O . LEU A 1 104 ? -5.612 -14.515 -12.637 1.00 81.94 104 LEU A O 1
ATOM 843 N N . LEU A 1 105 ? -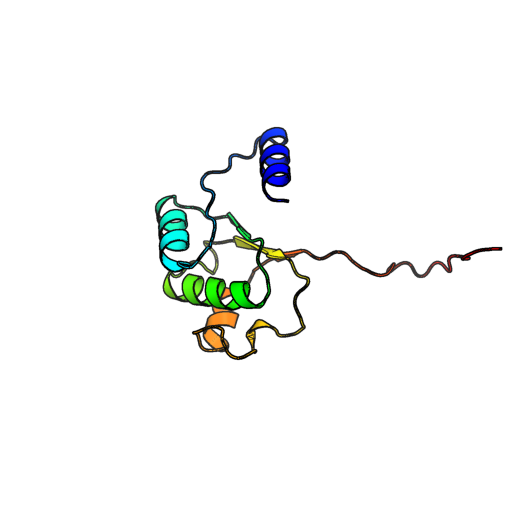6.630 -16.179 -11.535 1.00 78.25 105 LEU A N 1
ATOM 844 C CA . LEU A 1 105 ? -6.002 -17.233 -12.317 1.00 78.25 105 LEU A CA 1
ATOM 845 C C . LEU A 1 105 ? -6.568 -17.211 -13.756 1.00 78.25 105 LEU A C 1
ATOM 847 O O . LEU A 1 105 ? -7.756 -17.495 -13.931 1.00 78.25 105 LEU A O 1
ATOM 851 N N . PRO A 1 106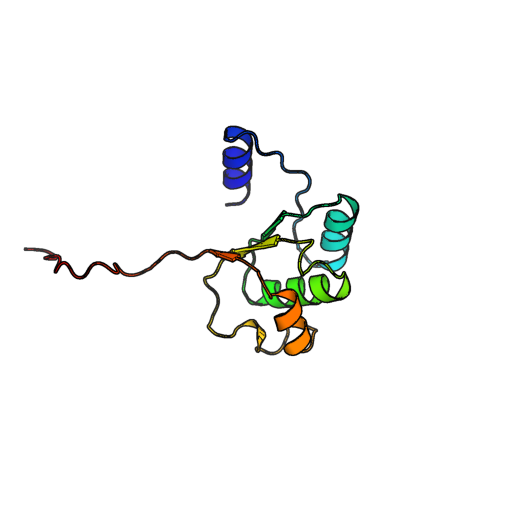 ? -5.762 -16.893 -14.789 1.00 71.44 106 PRO A N 1
ATOM 852 C CA . PRO A 1 106 ? -6.283 -16.676 -16.140 1.00 71.44 106 PRO A CA 1
ATOM 853 C C . PRO A 1 106 ? -6.588 -17.977 -16.895 1.00 71.44 106 PRO A C 1
ATOM 855 O O . PRO A 1 106 ? -7.330 -17.961 -17.875 1.00 71.44 106 PRO A O 1
ATOM 858 N N . LEU A 1 107 ? -6.015 -19.105 -16.468 1.00 73.81 107 LEU A N 1
ATOM 859 C CA . LEU A 1 107 ? -6.170 -20.411 -17.107 1.00 73.81 107 LEU A CA 1
ATOM 860 C C . LEU A 1 107 ? -6.554 -21.462 -16.071 1.00 73.81 107 LEU A C 1
ATOM 862 O O . LEU A 1 107 ? -6.021 -21.471 -14.965 1.00 73.81 107 LEU A O 1
ATOM 866 N N . SER A 1 108 ? -7.454 -22.372 -16.447 1.00 71.75 108 SER A N 1
ATOM 867 C CA . SER A 1 108 ? -7.801 -23.508 -15.594 1.00 71.75 108 SER A CA 1
ATOM 868 C C . SER A 1 108 ? -6.548 -24.320 -15.258 1.00 71.75 108 SER A C 1
ATOM 870 O O . SER A 1 108 ? -5.790 -24.701 -16.148 1.00 71.75 108 SER A O 1
ATOM 872 N N . THR A 1 109 ? -6.341 -24.606 -13.974 1.00 67.62 109 THR A N 1
ATOM 873 C CA . THR A 1 109 ? -5.353 -25.590 -13.502 1.00 67.62 109 THR A CA 1
ATOM 874 C C . THR A 1 109 ? -5.886 -27.018 -13.571 1.00 67.62 109 THR A C 1
ATOM 876 O O . THR A 1 109 ? -5.166 -27.963 -13.234 1.00 67.62 109 THR A O 1
ATOM 879 N N . ASP A 1 110 ? -7.138 -27.187 -14.002 1.00 68.56 110 ASP A N 1
ATOM 880 C CA . ASP A 1 110 ? -7.730 -28.495 -14.203 1.00 68.56 110 ASP A CA 1
ATOM 881 C C . ASP A 1 110 ? -7.042 -29.219 -15.370 1.00 68.56 110 ASP A C 1
ATOM 883 O O . ASP A 1 110 ? -6.809 -28.657 -16.440 1.00 68.56 110 ASP A O 1
ATOM 887 N N . ARG A 1 111 ? -6.712 -30.493 -15.152 1.00 63.22 111 ARG A N 1
ATOM 888 C CA . ARG A 1 111 ? -6.160 -31.383 -16.182 1.00 63.22 111 ARG A CA 1
ATOM 889 C C . ARG A 1 111 ? -7.252 -32.064 -17.002 1.00 63.22 111 ARG A C 1
ATOM 891 O O . ARG A 1 111 ? -6.927 -32.819 -17.918 1.00 63.22 111 ARG A O 1
ATOM 898 N N . GLN A 1 112 ? -8.526 -31.855 -16.664 1.00 70.56 112 GLN A N 1
ATOM 899 C CA . GLN A 1 112 ? -9.630 -32.340 -17.480 1.00 70.56 112 GLN A CA 1
ATOM 900 C C . GLN A 1 112 ? -9.605 -31.643 -18.843 1.00 70.56 112 GLN A C 1
ATOM 902 O O . GLN A 1 112 ? -9.667 -30.417 -18.949 1.00 70.56 112 GLN A O 1
ATOM 907 N N . ILE A 1 113 ? -9.514 -32.449 -19.900 1.00 69.50 113 ILE A N 1
ATOM 908 C CA . ILE A 1 113 ? -9.642 -31.972 -21.274 1.00 69.50 113 ILE A CA 1
ATOM 909 C C . ILE A 1 113 ? -11.079 -31.484 -21.434 1.00 69.50 113 ILE A C 1
ATOM 911 O O . ILE A 1 113 ? -12.019 -32.278 -21.440 1.00 69.50 113 ILE A O 1
ATOM 915 N N . THR A 1 114 ? -11.253 -30.174 -21.552 1.00 72.19 114 THR A N 1
ATOM 916 C CA . THR A 1 114 ? -12.540 -29.601 -21.931 1.00 72.19 114 THR A CA 1
ATOM 917 C C . THR A 1 114 ? -12.631 -29.599 -23.454 1.00 72.19 114 THR A C 1
ATOM 919 O O . THR A 1 114 ? -11.684 -29.241 -24.153 1.00 72.19 114 THR A O 1
ATOM 922 N N . VAL A 1 115 ? -13.758 -30.064 -23.990 1.00 69.31 115 VAL A N 1
ATOM 923 C CA . VAL A 1 115 ? -14.040 -29.975 -25.426 1.00 69.31 115 VAL A CA 1
ATOM 924 C C . VAL A 1 115 ? -14.630 -28.594 -25.678 1.00 69.31 115 VAL A C 1
ATOM 926 O O . VAL A 1 115 ? -15.657 -28.251 -25.094 1.00 69.31 115 VAL A O 1
ATOM 929 N N . SER A 1 116 ? -13.974 -27.793 -26.514 1.00 68.56 116 SER A N 1
ATOM 930 C CA . SER A 1 116 ? -14.454 -26.460 -26.879 1.00 68.56 116 SER A CA 1
ATOM 931 C C . SER A 1 116 ? -15.053 -26.497 -28.285 1.00 68.56 116 SER A C 1
ATOM 933 O O . SER A 1 116 ? -14.318 -26.628 -29.260 1.00 68.56 116 SER A O 1
ATOM 935 N N . GLY A 1 117 ? -16.383 -26.379 -28.362 1.00 63.19 117 GLY A N 1
ATOM 936 C CA . GLY A 1 117 ? -17.149 -26.259 -29.610 1.00 63.19 117 GLY A CA 1
ATOM 937 C C . GLY A 1 117 ? -17.445 -27.574 -30.346 1.00 63.19 117 GLY A C 1
ATOM 938 O O . GLY A 1 117 ? -16.683 -28.536 -30.262 1.00 63.19 117 GLY A O 1
ATOM 939 N N . ILE A 1 118 ? -18.577 -27.583 -31.063 1.00 43.22 118 ILE A N 1
ATOM 940 C CA . ILE A 1 118 ? -18.873 -28.487 -32.190 1.00 43.22 118 ILE A CA 1
ATOM 941 C C . ILE A 1 118 ? -18.567 -27.778 -33.507 1.00 43.22 118 ILE A C 1
ATOM 943 O O . ILE A 1 118 ? -18.697 -26.531 -33.528 1.00 43.22 118 ILE A O 1
#

Foldseek 3Di:
DVVVVCVVCVVVVHDDQDDDDCPDDLLVRVVVCVVSQPAEDEDEDALLVLLQNLLSCLVVVQADPRHEAEYAPPHDPPSLCDPNSPDHSVSSCRSCVRYHHDYDDPDDPDPDDDDDDD

Secondary structure (DSSP, 8-state):
-HHHHHHHHHHTT---------SS-HHHHHHHHHHTT--EEEE---HHHHHHHHHHHHHTT--GGG-EEEEE--SPTTGGGSS-SSS-HHHHHHHHTTPEEE----S----S------

InterPro domains:
  IPR001828 Receptor, ligand binding region [PF01094] (4-82)
  IPR002455 GPCR family 3, GABA-B receptor [PTHR10519] (2-118)
  IPR028082 Periplasmic binding prot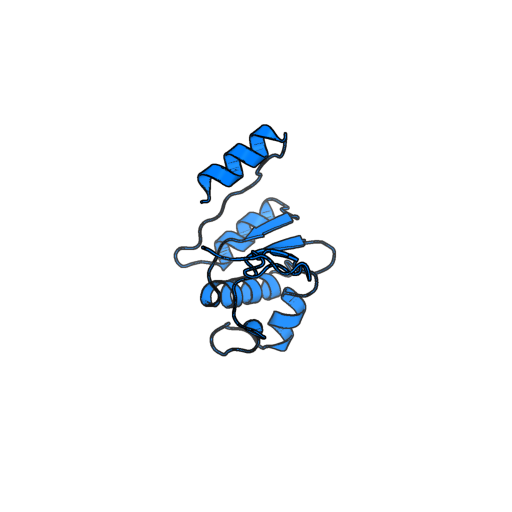ein-like I [SSF53822] (3-107)